Protein AF-A0AA48RCB7-F1 (afdb_monomer_lite)

Secondary structure (DSSP, 8-state):
--SEEEEEETTEEEEEEEE-SS-GGG--EEEEESSGGGGGGTT-EESSHHHHHHHHHHHHHHHHHHTTTSSS---

pLDDT: mean 81.5, std 17.75, range [44.88, 96.94]

Foldseek 3Di:
DAQKDFADDPNDGQWMWGQADDDPPQQRTFTDGPDDLLCVRHRPTHNDVVVVNVSSVVSVVVVVVVVVPPPPPDD

Organism: NCBI:txid556182

Sequence (75 aa):
MSNAYVIEIDDVAVGVVVRQGEADGGRRYCFYAANAPFRSIEGKAFRTPDKARKAAIALMGKTSKSTRAETVLRH

Structure (mmCIF, N/CA/C/O backbone):
data_AF-A0AA48RCB7-F1
#
_entry.id   AF-A0AA48RCB7-F1
#
loop_
_atom_site.group_PDB
_atom_site.id
_atom_site.type_symbol
_atom_site.label_atom_id
_atom_site.label_alt_id
_atom_site.label_comp_id
_atom_site.label_asym_id
_atom_site.label_entity_id
_atom_site.label_seq_id
_atom_site.pdbx_PDB_ins_code
_atom_site.Cartn_x
_atom_site.Cartn_y
_atom_site.Cartn_z
_atom_site.occupancy
_atom_site.B_iso_or_equiv
_atom_site.auth_seq_id
_atom_site.auth_comp_id
_atom_site.auth_asym_id
_atom_site.auth_atom_id
_atom_site.pdbx_PDB_model_num
ATOM 1 N N . MET A 1 1 ? 2.343 -12.631 -16.066 1.00 53.28 1 MET A N 1
ATOM 2 C CA . MET A 1 1 ? 2.267 -12.497 -14.591 1.00 53.28 1 MET A CA 1
ATOM 3 C C . MET A 1 1 ? 1.428 -11.273 -14.274 1.00 53.28 1 MET A C 1
ATOM 5 O O . MET A 1 1 ? 1.598 -10.278 -14.967 1.00 53.28 1 MET A O 1
ATOM 9 N N . SER A 1 2 ? 0.510 -11.352 -13.304 1.00 59.25 2 SER A N 1
ATOM 10 C CA . SER A 1 2 ? -0.311 -10.199 -12.903 1.00 59.25 2 SER A CA 1
ATOM 11 C C . SER A 1 2 ? 0.585 -9.030 -12.488 1.00 59.25 2 SER A C 1
ATOM 13 O O . SER A 1 2 ? 1.486 -9.201 -11.668 1.00 59.25 2 SER A O 1
ATOM 15 N N . ASN A 1 3 ? 0.322 -7.850 -13.047 1.00 82.06 3 ASN A N 1
ATOM 16 C CA . ASN A 1 3 ? 0.986 -6.606 -12.669 1.00 82.06 3 ASN A CA 1
ATOM 17 C C . ASN A 1 3 ? 0.215 -5.863 -11.571 1.00 82.06 3 ASN A C 1
ATOM 19 O O . ASN A 1 3 ? 0.535 -4.714 -11.304 1.00 82.06 3 ASN A O 1
ATOM 23 N N . ALA A 1 4 ? -0.797 -6.476 -10.952 1.00 89.69 4 ALA A N 1
ATOM 24 C CA . ALA A 1 4 ? -1.637 -5.839 -9.946 1.00 89.69 4 ALA A CA 1
ATOM 25 C C . ALA A 1 4 ? -1.912 -6.771 -8.755 1.00 89.69 4 ALA A C 1
ATOM 27 O O . ALA A 1 4 ? -2.137 -7.971 -8.925 1.00 89.69 4 ALA A O 1
ATOM 28 N N . TYR A 1 5 ? -1.903 -6.203 -7.551 1.00 91.94 5 TYR A N 1
ATOM 29 C CA . TYR A 1 5 ? -2.152 -6.891 -6.285 1.00 91.94 5 TYR A CA 1
ATOM 30 C C . TYR A 1 5 ? -3.219 -6.127 -5.509 1.00 91.94 5 TYR A C 1
ATOM 32 O O . TYR A 1 5 ? -3.027 -4.946 -5.230 1.00 91.94 5 TYR A O 1
ATOM 40 N N . VAL A 1 6 ? -4.318 -6.775 -5.135 1.00 94.38 6 VAL A N 1
ATOM 41 C CA . VAL A 1 6 ? -5.284 -6.178 -4.204 1.00 94.38 6 VAL A CA 1
ATOM 42 C C . VAL A 1 6 ? -4.706 -6.258 -2.794 1.00 94.38 6 VAL A C 1
ATOM 44 O O . VAL A 1 6 ? -4.121 -7.272 -2.410 1.00 94.38 6 VAL A O 1
ATOM 47 N N . ILE A 1 7 ? -4.823 -5.171 -2.038 1.00 94.44 7 ILE A N 1
ATOM 48 C CA . ILE A 1 7 ? -4.477 -5.129 -0.623 1.00 94.44 7 ILE A CA 1
ATOM 49 C C . ILE A 1 7 ? -5.781 -5.109 0.165 1.00 94.44 7 ILE A C 1
ATOM 51 O O . ILE A 1 7 ? -6.575 -4.175 0.044 1.00 94.44 7 ILE A O 1
ATOM 55 N N . GLU A 1 8 ? -5.957 -6.130 0.994 1.00 93.56 8 GLU A N 1
ATOM 56 C CA . GLU A 1 8 ? -7.063 -6.263 1.937 1.00 93.56 8 GLU A CA 1
ATOM 57 C C . GLU A 1 8 ? -6.505 -6.247 3.360 1.00 93.56 8 GLU A C 1
ATOM 59 O O . GLU A 1 8 ? -5.433 -6.809 3.638 1.00 93.56 8 GLU A O 1
ATOM 64 N N . ILE A 1 9 ? -7.194 -5.543 4.255 1.00 90.12 9 ILE A N 1
ATOM 65 C CA . ILE A 1 9 ? -6.889 -5.528 5.683 1.00 90.12 9 ILE A CA 1
ATOM 66 C C . ILE A 1 9 ? -8.211 -5.567 6.444 1.00 90.12 9 ILE A C 1
ATOM 68 O O . ILE A 1 9 ? -9.092 -4.769 6.143 1.00 90.12 9 ILE A O 1
ATOM 72 N N . ASP A 1 10 ? -8.332 -6.492 7.400 1.00 88.44 10 ASP A N 1
ATOM 73 C CA . ASP A 1 10 ? -9.542 -6.712 8.207 1.00 88.44 10 ASP A CA 1
ATOM 74 C C . ASP A 1 10 ? -10.817 -6.793 7.343 1.00 88.44 10 ASP A C 1
ATOM 76 O O . ASP A 1 10 ? -11.788 -6.079 7.573 1.00 88.44 10 ASP A O 1
ATOM 80 N N . ASP A 1 11 ? -10.771 -7.619 6.291 1.00 87.06 11 ASP A N 1
ATOM 81 C CA . ASP A 1 11 ? -11.850 -7.844 5.311 1.00 87.06 11 ASP A CA 1
ATOM 82 C C . ASP A 1 11 ? -12.271 -6.612 4.484 1.00 87.06 11 ASP A C 1
ATOM 84 O O . ASP A 1 11 ? -13.260 -6.643 3.750 1.00 87.06 11 ASP A O 1
ATOM 88 N N . VAL A 1 12 ? -11.495 -5.525 4.538 1.00 88.62 12 VAL A N 1
ATOM 89 C CA . VAL A 1 12 ? -11.719 -4.318 3.737 1.00 88.62 12 VAL A CA 1
ATOM 90 C C . VAL A 1 12 ? -10.661 -4.202 2.646 1.00 88.62 12 VAL A C 1
ATOM 92 O O . VAL A 1 12 ? -9.459 -4.152 2.919 1.00 88.62 12 VAL A O 1
ATOM 95 N N . ALA A 1 13 ? -11.102 -4.068 1.392 1.00 93.38 13 ALA A N 1
ATOM 96 C CA . ALA A 1 13 ? -10.227 -3.678 0.292 1.00 93.38 13 ALA A CA 1
ATOM 97 C C . ALA A 1 13 ? -9.751 -2.230 0.496 1.00 93.38 13 ALA A C 1
ATOM 99 O O . ALA A 1 13 ? -10.532 -1.274 0.433 1.00 93.38 13 ALA A O 1
ATOM 100 N N . VAL A 1 14 ? -8.453 -2.062 0.754 1.00 95.06 14 VAL A N 1
ATOM 101 C CA . VAL A 1 14 ? -7.849 -0.749 1.039 1.00 95.06 14 VAL A CA 1
ATOM 102 C C . VAL A 1 14 ? -7.257 -0.100 -0.207 1.00 95.06 14 VAL A C 1
ATOM 104 O O . VAL A 1 14 ? -7.149 1.126 -0.283 1.00 95.06 14 VAL A O 1
ATOM 107 N N . GLY A 1 15 ? -6.900 -0.905 -1.207 1.00 96.25 15 GLY A N 1
ATOM 108 C CA . GLY A 1 15 ? -6.353 -0.423 -2.467 1.00 96.25 15 GLY A CA 1
ATOM 109 C C . GLY A 1 15 ? -5.770 -1.522 -3.343 1.00 96.25 15 GLY A C 1
ATOM 110 O O . GLY A 1 15 ? -5.783 -2.702 -2.995 1.00 96.25 15 GLY A O 1
ATOM 111 N N . VAL A 1 16 ? -5.220 -1.110 -4.478 1.00 96.56 16 VAL A N 1
ATOM 112 C CA . VAL A 1 16 ? -4.492 -1.958 -5.421 1.00 96.56 16 VAL A CA 1
ATOM 113 C C . VAL A 1 16 ? -3.061 -1.456 -5.564 1.00 96.56 16 VAL A C 1
ATOM 115 O O . VAL A 1 16 ? -2.794 -0.259 -5.601 1.00 96.56 16 VAL A O 1
ATOM 118 N N . VAL A 1 17 ? -2.113 -2.378 -5.650 1.00 95.62 17 VAL A N 1
ATOM 119 C CA . VAL A 1 17 ? -0.715 -2.098 -5.960 1.00 95.62 17 VAL A CA 1
ATOM 120 C C . VAL A 1 17 ? -0.439 -2.552 -7.377 1.00 95.62 17 VAL A C 1
ATOM 122 O O . VAL A 1 17 ? -0.557 -3.739 -7.667 1.00 95.62 17 VAL A O 1
ATOM 125 N N . VAL A 1 18 ? -0.017 -1.639 -8.243 1.00 93.44 18 VAL A N 1
ATOM 126 C CA . VAL A 1 18 ? 0.363 -1.951 -9.622 1.00 93.44 18 VAL A CA 1
ATOM 127 C C . VAL A 1 18 ? 1.880 -1.944 -9.748 1.00 93.44 18 VAL A C 1
ATOM 129 O O . VAL A 1 18 ? 2.548 -0.984 -9.358 1.00 93.44 18 VAL A O 1
ATOM 132 N N . ARG A 1 19 ? 2.438 -3.020 -10.303 1.00 90.62 19 ARG A N 1
ATOM 133 C CA . ARG A 1 19 ? 3.823 -3.071 -10.752 1.00 90.62 19 ARG A CA 1
ATOM 134 C C . ARG A 1 19 ? 3.950 -2.232 -12.025 1.00 90.62 19 ARG A C 1
ATOM 136 O O . ARG A 1 19 ? 3.585 -2.684 -13.105 1.00 90.62 19 ARG A O 1
ATOM 143 N N . GLN A 1 20 ? 4.488 -1.031 -11.875 1.00 85.94 20 GLN A N 1
ATOM 144 C CA . GLN A 1 20 ? 5.030 -0.243 -12.973 1.00 85.94 20 GLN A CA 1
ATOM 145 C C . GLN A 1 20 ? 6.263 -0.969 -13.537 1.00 85.94 20 GLN A C 1
ATOM 147 O O . GLN A 1 20 ? 6.897 -1.744 -12.818 1.00 85.94 20 GLN A O 1
ATOM 152 N N . GLY A 1 21 ? 6.544 -0.797 -14.828 1.00 78.81 21 GLY A N 1
ATOM 153 C CA . GLY A 1 21 ? 7.598 -1.514 -15.558 1.00 78.81 21 GLY A CA 1
ATOM 154 C C . GLY A 1 21 ? 9.025 -1.228 -15.065 1.00 78.81 21 GLY A C 1
ATOM 155 O O . GLY A 1 21 ? 9.351 -1.399 -13.890 1.00 78.81 21 GLY A O 1
ATOM 156 N N . GLU A 1 22 ? 9.916 -0.850 -15.978 1.00 69.12 22 GLU A N 1
ATOM 157 C CA . GLU A 1 22 ? 11.225 -0.292 -15.617 1.00 69.12 22 GLU A CA 1
ATOM 158 C C . GLU A 1 22 ? 10.976 0.973 -14.778 1.00 69.12 22 GLU A C 1
ATOM 160 O O . GLU A 1 22 ? 10.421 1.952 -15.270 1.00 69.12 22 GLU A O 1
ATOM 165 N N . ALA A 1 23 ? 11.294 0.926 -13.484 1.00 63.44 23 ALA A N 1
ATOM 166 C CA . ALA A 1 23 ? 11.176 2.066 -12.585 1.00 63.44 23 ALA A CA 1
ATOM 167 C C . ALA A 1 23 ? 12.551 2.350 -11.989 1.00 63.44 23 ALA A C 1
ATOM 169 O O . ALA A 1 23 ? 13.141 1.476 -11.335 1.00 63.44 23 ALA A O 1
ATOM 170 N N . ASP A 1 24 ? 13.033 3.573 -12.186 1.00 60.38 24 ASP A N 1
ATOM 171 C CA . ASP A 1 24 ? 14.328 4.013 -11.686 1.00 60.38 24 ASP A CA 1
ATOM 172 C C . ASP A 1 24 ? 14.436 3.804 -10.167 1.00 60.38 24 ASP A C 1
ATOM 174 O O . ASP A 1 24 ? 13.526 4.092 -9.381 1.00 60.38 24 ASP A O 1
ATOM 178 N N . GLY A 1 25 ? 15.557 3.229 -9.727 1.00 68.50 25 GLY A N 1
ATOM 179 C CA . GLY A 1 25 ? 15.833 3.012 -8.303 1.00 68.50 25 GLY A CA 1
ATOM 180 C C . GLY A 1 25 ? 15.013 1.899 -7.628 1.00 68.50 25 GLY A C 1
ATOM 181 O O . GLY A 1 25 ? 14.952 1.838 -6.392 1.00 68.50 25 GLY A O 1
ATOM 182 N N . GLY A 1 26 ? 14.376 1.008 -8.400 1.00 71.75 26 GLY A N 1
ATOM 183 C CA . GLY A 1 26 ? 13.764 -0.232 -7.900 1.00 71.75 26 GLY A CA 1
ATOM 184 C C . GLY A 1 26 ? 12.426 -0.058 -7.169 1.00 71.75 26 GLY A C 1
ATOM 185 O O . GLY A 1 26 ? 11.904 -1.017 -6.591 1.00 71.75 26 GLY A O 1
ATOM 186 N N . ARG A 1 27 ? 11.846 1.149 -7.176 1.00 76.31 27 ARG A N 1
ATOM 187 C CA . ARG A 1 27 ? 10.509 1.433 -6.625 1.00 76.31 27 ARG A CA 1
ATOM 188 C C . ARG A 1 27 ? 9.456 1.288 -7.714 1.00 76.31 27 ARG A C 1
ATOM 190 O O . ARG A 1 27 ? 8.961 2.264 -8.257 1.00 76.31 27 ARG A O 1
ATOM 197 N N . ARG A 1 28 ? 9.132 0.040 -8.026 1.00 88.50 28 ARG A N 1
ATOM 198 C CA . ARG A 1 28 ? 8.269 -0.315 -9.157 1.00 88.50 28 ARG A CA 1
ATOM 199 C C . ARG A 1 28 ? 6.812 -0.582 -8.793 1.00 88.50 28 ARG A C 1
ATOM 201 O O . ARG A 1 28 ? 6.062 -1.010 -9.649 1.00 88.50 28 ARG A O 1
ATOM 208 N N . TYR A 1 29 ? 6.405 -0.418 -7.537 1.00 92.06 29 TYR A N 1
ATOM 209 C CA . TYR A 1 29 ? 5.058 -0.787 -7.088 1.00 92.06 29 TYR A CA 1
ATOM 210 C C . TYR A 1 29 ? 4.288 0.445 -6.619 1.00 92.06 29 TYR A C 1
ATOM 212 O O . TYR A 1 29 ? 4.557 0.941 -5.528 1.00 92.06 29 TYR A O 1
ATOM 220 N N . CYS A 1 30 ? 3.347 0.938 -7.420 1.00 94.38 30 CYS A N 1
ATOM 221 C CA . CYS A 1 30 ? 2.528 2.104 -7.085 1.00 94.38 30 CYS A CA 1
ATOM 222 C C . CYS A 1 30 ? 1.223 1.681 -6.417 1.00 94.38 30 CYS A C 1
ATOM 224 O O . CYS A 1 30 ? 0.548 0.781 -6.911 1.00 94.38 30 CYS A O 1
ATOM 226 N N . PHE A 1 31 ? 0.881 2.321 -5.303 1.00 96.31 31 PHE A N 1
ATOM 227 C CA . PHE A 1 31 ? -0.371 2.084 -4.584 1.00 96.31 31 PHE A CA 1
ATOM 228 C C . PHE A 1 31 ? -1.478 3.026 -5.072 1.00 96.31 31 PHE A C 1
ATOM 230 O O . PHE A 1 31 ? -1.230 4.218 -5.224 1.00 96.31 31 PHE A O 1
ATOM 237 N N . TYR A 1 32 ? -2.690 2.505 -5.242 1.00 96.81 32 TYR A N 1
ATOM 238 C CA . TYR A 1 32 ? -3.907 3.257 -5.543 1.00 96.81 32 TYR A CA 1
ATOM 239 C C . TYR A 1 32 ? -4.977 2.890 -4.513 1.00 96.81 32 TYR A C 1
ATOM 241 O O . TYR A 1 32 ? -5.295 1.713 -4.333 1.00 96.81 32 TYR A O 1
ATOM 249 N N . ALA A 1 33 ? -5.49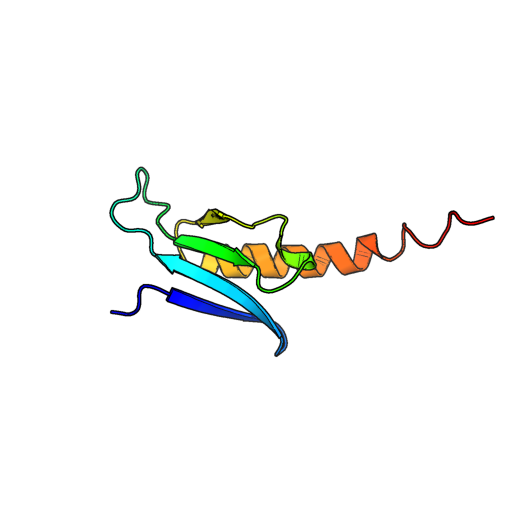4 3.880 -3.798 1.00 96.94 33 ALA A N 1
ATOM 250 C CA . ALA A 1 33 ? -6.425 3.724 -2.695 1.00 96.94 33 ALA A CA 1
ATOM 251 C C . ALA A 1 33 ? -7.831 3.384 -3.198 1.00 96.94 33 ALA A C 1
ATOM 253 O O . ALA A 1 33 ? -8.365 4.025 -4.101 1.00 96.94 33 ALA A O 1
ATOM 254 N N . ALA A 1 34 ? -8.473 2.421 -2.541 1.00 96.00 34 ALA A N 1
ATOM 255 C CA . ALA A 1 34 ? -9.877 2.100 -2.781 1.00 96.00 34 ALA A CA 1
ATOM 256 C C . ALA A 1 34 ? -10.830 3.017 -1.993 1.00 96.00 34 ALA A C 1
ATOM 258 O O . ALA A 1 34 ? -11.995 3.160 -2.353 1.00 96.00 34 ALA A O 1
ATOM 259 N N . ASN A 1 35 ? -10.357 3.647 -0.910 1.00 91.69 35 ASN A N 1
ATOM 260 C CA . ASN A 1 35 ? -11.180 4.498 -0.051 1.00 91.69 35 ASN A CA 1
ATOM 261 C C . ASN A 1 35 ? -10.391 5.675 0.564 1.00 91.69 35 ASN A C 1
ATOM 263 O O . ASN A 1 35 ? -9.158 5.711 0.555 1.00 91.69 35 ASN A O 1
ATOM 267 N N . ALA A 1 36 ? -11.124 6.679 1.061 1.00 91.12 36 ALA A N 1
ATOM 268 C CA . ALA A 1 36 ? -10.574 7.968 1.495 1.00 91.12 36 ALA A CA 1
ATOM 269 C C . ALA A 1 36 ? -9.473 7.886 2.580 1.00 91.12 36 ALA A C 1
ATOM 271 O O . ALA A 1 36 ? -8.463 8.576 2.415 1.00 91.12 36 ALA A O 1
ATOM 272 N N . PRO A 1 37 ? -9.583 7.041 3.627 1.00 91.00 37 PRO A N 1
ATOM 273 C CA .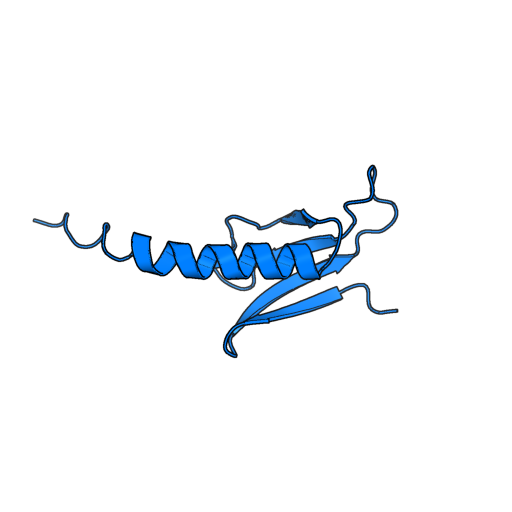 PRO A 1 37 ? -8.528 6.852 4.630 1.00 91.00 37 PRO A CA 1
ATOM 274 C C . PRO A 1 37 ? -7.121 6.572 4.077 1.00 91.00 37 PRO A C 1
ATOM 276 O O . PRO A 1 37 ? -6.129 6.985 4.683 1.00 91.00 37 PRO A O 1
ATOM 279 N N . PHE A 1 38 ? -7.010 5.912 2.918 1.00 93.88 38 PHE A N 1
ATOM 280 C CA . PHE A 1 38 ? -5.718 5.528 2.334 1.00 93.88 38 PHE A CA 1
ATOM 281 C C . PHE A 1 38 ? -5.194 6.509 1.278 1.00 93.88 38 PHE A C 1
ATOM 283 O O . PHE A 1 38 ? -4.070 6.344 0.804 1.00 93.88 38 PHE A O 1
ATOM 290 N N . ARG A 1 39 ? -5.937 7.579 0.952 1.00 93.69 39 ARG A N 1
ATOM 291 C CA . ARG A 1 39 ? -5.520 8.568 -0.064 1.00 93.69 39 ARG A CA 1
ATOM 292 C C . ARG A 1 39 ? -4.197 9.267 0.256 1.00 93.69 39 ARG A C 1
ATOM 294 O O . ARG A 1 39 ? -3.518 9.728 -0.650 1.00 93.69 39 ARG A O 1
ATOM 301 N N . SER A 1 40 ? -3.781 9.310 1.523 1.00 94.25 40 SER A N 1
ATOM 302 C CA . SER 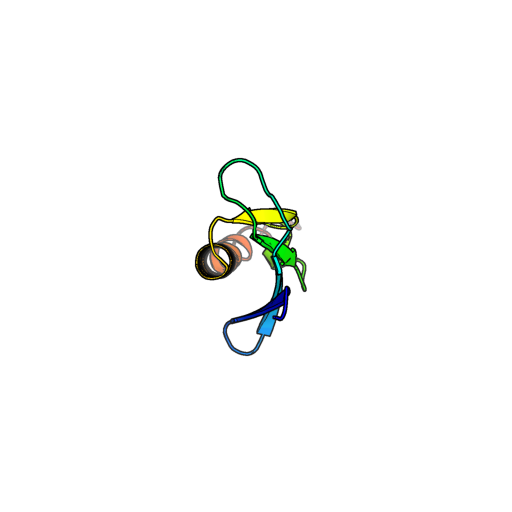A 1 40 ? -2.488 9.899 1.916 1.00 94.25 40 SER A CA 1
ATOM 303 C C . SER A 1 40 ? -1.259 9.142 1.382 1.00 94.25 40 SER A C 1
ATOM 305 O O . SER A 1 40 ? -0.147 9.670 1.431 1.00 94.25 40 SER A O 1
ATOM 307 N N . ILE A 1 41 ? -1.437 7.918 0.872 1.00 95.50 41 ILE A N 1
ATOM 308 C CA . ILE A 1 41 ? -0.395 7.138 0.183 1.00 95.50 41 ILE A CA 1
ATOM 309 C C . ILE A 1 41 ? -0.756 6.820 -1.278 1.00 95.50 41 ILE A C 1
ATOM 311 O O . ILE A 1 41 ? -0.080 5.996 -1.896 1.00 95.50 41 ILE A O 1
ATOM 315 N N . GLU A 1 42 ? -1.785 7.470 -1.829 1.00 96.38 42 GLU A N 1
ATOM 316 C CA . GLU A 1 42 ? -2.155 7.398 -3.249 1.00 96.38 42 GLU A CA 1
ATOM 317 C C . GLU A 1 42 ? -0.952 7.717 -4.149 1.00 96.38 42 GLU A C 1
ATOM 319 O O . GLU A 1 42 ? -0.194 8.653 -3.886 1.00 96.38 42 GLU A O 1
ATOM 324 N N . GLY A 1 43 ? -0.747 6.923 -5.199 1.00 94.25 43 GLY A N 1
ATOM 325 C CA . GLY A 1 43 ? 0.332 7.094 -6.174 1.00 94.25 43 GLY A CA 1
ATOM 326 C C . GLY A 1 43 ? 1.743 6.835 -5.632 1.00 94.25 43 GLY A C 1
ATOM 327 O O . GLY A 1 43 ? 2.716 6.915 -6.384 1.00 94.25 43 GLY A O 1
ATOM 328 N N . LYS A 1 44 ? 1.902 6.507 -4.343 1.00 95.06 44 LYS A N 1
ATOM 329 C CA . LYS A 1 44 ? 3.224 6.310 -3.744 1.00 95.06 44 LYS A CA 1
ATOM 330 C C . LYS A 1 44 ? 3.880 5.042 -4.287 1.00 95.06 44 LYS A C 1
ATOM 332 O O . LYS A 1 44 ? 3.292 3.962 -4.262 1.00 95.06 44 LYS A O 1
ATOM 337 N N . ALA A 1 45 ? 5.134 5.178 -4.716 1.00 94.00 45 ALA A N 1
ATOM 338 C CA . ALA A 1 45 ? 5.944 4.074 -5.209 1.00 94.00 45 ALA A CA 1
ATOM 339 C C . ALA A 1 45 ? 6.696 3.359 -4.072 1.00 94.00 45 ALA A C 1
ATOM 341 O O . ALA A 1 45 ? 7.383 3.972 -3.245 1.00 94.00 45 ALA A O 1
ATOM 342 N N . PHE A 1 46 ? 6.614 2.034 -4.068 1.00 93.25 46 PHE A N 1
ATOM 343 C CA . PHE A 1 46 ? 7.224 1.136 -3.098 1.00 93.25 46 PHE A CA 1
ATOM 344 C C . PHE A 1 46 ? 8.175 0.153 -3.785 1.00 93.25 46 PHE A C 1
ATOM 346 O O . PHE A 1 46 ? 8.054 -0.154 -4.971 1.00 93.25 46 PHE A O 1
ATOM 353 N N . ARG A 1 47 ? 9.138 -0.369 -3.016 1.00 91.38 47 ARG A N 1
ATOM 354 C CA . ARG A 1 47 ? 10.071 -1.410 -3.483 1.00 91.38 47 ARG A CA 1
ATOM 355 C C . ARG A 1 47 ? 9.424 -2.789 -3.590 1.00 91.38 47 ARG A C 1
ATOM 357 O O . ARG A 1 47 ? 9.873 -3.603 -4.384 1.00 91.38 47 ARG A O 1
ATOM 364 N N . THR A 1 48 ? 8.393 -3.055 -2.789 1.00 91.69 48 THR A N 1
ATOM 365 C CA . THR A 1 48 ? 7.645 -4.319 -2.773 1.00 91.69 48 THR A CA 1
ATOM 366 C C . THR A 1 48 ? 6.172 -4.059 -2.434 1.00 91.69 48 THR A C 1
ATOM 368 O O . THR A 1 48 ? 5.888 -3.075 -1.741 1.00 91.69 48 THR A O 1
ATOM 371 N N . PRO A 1 49 ? 5.237 -4.941 -2.839 1.00 92.62 49 PRO A N 1
ATOM 372 C CA . PRO A 1 49 ? 3.835 -4.856 -2.419 1.00 92.62 49 PRO A CA 1
ATOM 373 C C . PRO A 1 49 ? 3.662 -4.909 -0.891 1.00 92.62 49 PRO A C 1
ATOM 375 O O . PRO A 1 49 ? 2.854 -4.173 -0.334 1.00 92.62 49 PRO A O 1
ATOM 378 N N . ASP A 1 50 ? 4.485 -5.694 -0.184 1.00 94.06 50 ASP A N 1
ATOM 379 C CA . ASP A 1 50 ? 4.461 -5.777 1.287 1.00 94.06 50 ASP A CA 1
ATOM 380 C C . ASP A 1 50 ? 4.746 -4.425 1.967 1.00 94.06 50 ASP A C 1
ATOM 382 O O . ASP A 1 50 ? 4.117 -4.068 2.964 1.00 94.06 50 ASP A O 1
ATOM 386 N N . LYS A 1 51 ? 5.653 -3.614 1.404 1.00 95.38 51 LYS A N 1
ATOM 387 C CA . LYS A 1 51 ? 5.909 -2.259 1.917 1.00 95.38 51 LYS A CA 1
ATOM 388 C C . LYS A 1 51 ? 4.702 -1.337 1.728 1.00 95.38 51 LYS A C 1
ATOM 390 O O . LYS A 1 51 ? 4.460 -0.510 2.606 1.00 95.38 51 LYS A O 1
ATOM 395 N N . ALA A 1 52 ? 3.949 -1.497 0.640 1.00 95.00 52 ALA A N 1
ATOM 396 C CA . ALA A 1 52 ? 2.699 -0.770 0.431 1.00 95.00 52 ALA A CA 1
ATOM 397 C C . ALA A 1 52 ? 1.631 -1.202 1.453 1.00 95.00 52 ALA A C 1
ATOM 399 O O . ALA A 1 52 ? 1.041 -0.349 2.114 1.00 95.00 52 ALA A O 1
ATOM 400 N N . ARG A 1 53 ? 1.471 -2.516 1.688 1.00 95.19 53 ARG A N 1
ATOM 401 C CA . ARG A 1 53 ? 0.568 -3.056 2.724 1.00 95.19 53 ARG A CA 1
ATOM 402 C C . ARG A 1 53 ? 0.889 -2.506 4.113 1.00 95.19 53 ARG A C 1
ATOM 404 O O . ARG A 1 53 ? 0.001 -2.018 4.802 1.00 95.19 53 ARG A O 1
ATOM 411 N N . LYS A 1 54 ? 2.162 -2.526 4.520 1.00 95.50 54 LYS A N 1
ATOM 412 C CA . LYS A 1 54 ? 2.598 -1.975 5.817 1.00 95.50 54 LYS A CA 1
ATOM 413 C C . LYS A 1 54 ? 2.295 -0.482 5.953 1.00 95.50 54 LYS A C 1
ATOM 415 O O . LYS A 1 54 ? 1.919 -0.038 7.034 1.00 95.50 54 LYS A O 1
ATOM 420 N N . ALA A 1 55 ? 2.439 0.287 4.872 1.00 95.31 55 ALA A N 1
ATOM 421 C CA . ALA A 1 55 ? 2.074 1.700 4.869 1.00 95.31 55 ALA A CA 1
ATOM 422 C C . ALA A 1 55 ? 0.561 1.900 5.052 1.00 95.31 55 ALA A C 1
ATOM 424 O O . ALA A 1 55 ? 0.172 2.761 5.836 1.00 95.31 55 ALA A O 1
ATOM 425 N N . ALA A 1 56 ? -0.275 1.082 4.404 1.00 94.25 56 ALA A N 1
ATOM 426 C CA . ALA A 1 56 ? -1.726 1.111 4.591 1.00 94.25 56 ALA A CA 1
ATOM 427 C C . ALA A 1 56 ? -2.134 0.739 6.032 1.00 94.25 56 ALA A C 1
ATOM 429 O O . ALA A 1 56 ? -2.891 1.480 6.656 1.00 94.25 56 ALA A O 1
ATOM 430 N N . ILE A 1 57 ? -1.553 -0.320 6.616 1.00 94.31 57 ILE A N 1
ATOM 431 C CA . ILE A 1 57 ? -1.778 -0.699 8.029 1.00 94.31 57 ILE A CA 1
ATOM 432 C C . ILE A 1 57 ? -1.451 0.473 8.971 1.00 94.31 57 ILE A C 1
ATOM 434 O O . ILE A 1 57 ? -2.208 0.775 9.893 1.00 94.31 57 ILE A O 1
ATOM 438 N N . ALA A 1 58 ? -0.345 1.180 8.719 1.00 93.06 58 ALA A N 1
ATOM 439 C CA . ALA A 1 58 ? 0.062 2.320 9.538 1.00 93.06 58 ALA A CA 1
ATOM 440 C C . ALA A 1 58 ? -0.928 3.500 9.490 1.00 93.06 58 ALA A C 1
ATOM 442 O O . ALA A 1 58 ? -0.933 4.315 10.415 1.00 93.06 58 ALA A O 1
ATOM 443 N N . LEU A 1 59 ? -1.756 3.615 8.445 1.00 89.94 59 LEU A N 1
ATOM 444 C CA . LEU A 1 59 ? -2.807 4.634 8.369 1.00 89.94 59 LEU A CA 1
ATOM 445 C C . LEU A 1 59 ? -4.017 4.278 9.233 1.00 89.94 59 LEU A C 1
ATOM 447 O O . LEU A 1 59 ? -4.557 5.170 9.881 1.00 89.94 59 LEU A O 1
ATOM 451 N N . MET A 1 60 ? -4.372 2.996 9.342 1.00 83.25 60 MET A N 1
ATOM 452 C CA . MET A 1 60 ? -5.476 2.553 10.206 1.00 83.25 60 MET A CA 1
ATOM 453 C C . MET A 1 60 ? -5.201 2.833 11.690 1.00 83.25 60 MET A C 1
ATOM 455 O O . MET A 1 60 ? -6.086 3.248 12.437 1.00 83.25 60 MET A O 1
ATOM 459 N N . GLY A 1 61 ? -3.941 2.698 12.116 1.00 73.06 61 GLY A N 1
ATOM 460 C CA . GLY A 1 61 ? -3.519 3.077 13.468 1.00 73.06 61 GLY A CA 1
ATOM 461 C C . GLY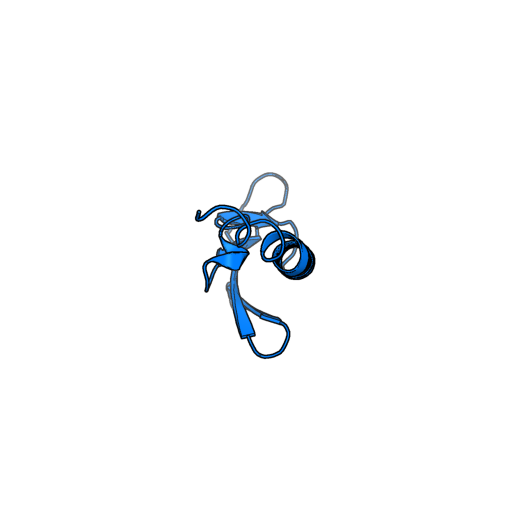 A 1 61 ? -3.538 4.591 13.738 1.00 73.06 61 GLY A C 1
ATOM 462 O O . GLY A 1 61 ? -3.481 5.004 14.897 1.00 73.06 61 GLY A O 1
ATOM 463 N N . LYS A 1 62 ? -3.601 5.428 12.691 1.00 65.38 62 LYS A N 1
ATOM 464 C CA . LYS A 1 62 ? -3.654 6.897 12.797 1.00 65.38 62 LYS A CA 1
ATOM 465 C C . LYS A 1 62 ? -5.082 7.435 12.746 1.00 65.38 62 LYS A C 1
ATOM 467 O O . LYS A 1 62 ? -5.381 8.380 13.475 1.00 65.38 62 LYS A O 1
ATOM 472 N N . THR A 1 63 ? -5.973 6.835 11.956 1.00 57.75 63 THR A N 1
ATOM 473 C CA . THR A 1 63 ? -7.391 7.232 11.904 1.00 57.75 63 THR A CA 1
ATOM 474 C C . THR A 1 63 ? -8.084 7.060 13.256 1.00 57.75 63 THR A C 1
ATOM 476 O O . THR A 1 63 ? -8.821 7.957 13.656 1.00 57.75 63 THR A O 1
ATOM 479 N N . SER A 1 64 ? -7.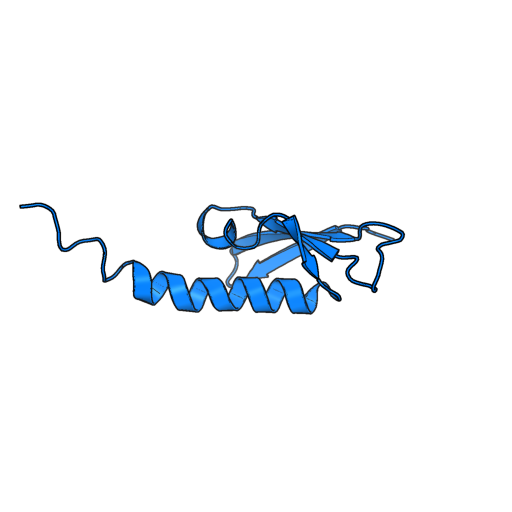759 6.019 14.035 1.00 54.47 64 SER A N 1
ATOM 480 C CA . SER A 1 64 ? -8.327 5.843 15.387 1.00 54.47 64 SER A CA 1
ATOM 481 C C . SER A 1 64 ? -7.944 6.953 16.381 1.00 54.47 64 SER A C 1
ATOM 483 O O . SER A 1 64 ? -8.673 7.202 17.341 1.00 54.47 64 SER A O 1
ATOM 485 N N . LYS A 1 65 ? -6.825 7.657 16.149 1.00 51.91 65 LYS A N 1
ATOM 486 C CA . LYS A 1 65 ? -6.396 8.806 16.964 1.00 51.91 65 LYS A CA 1
ATOM 487 C C . LYS A 1 65 ? -6.925 10.143 16.440 1.00 51.91 65 LYS A C 1
ATOM 489 O O . LYS A 1 65 ? -7.086 11.065 17.231 1.00 51.91 65 LYS A O 1
ATOM 494 N N . SER A 1 66 ? -7.216 10.247 15.142 1.00 48.72 66 SER A N 1
ATOM 495 C CA . SER A 1 66 ? -7.689 11.489 14.515 1.00 48.72 66 SER A CA 1
ATOM 496 C C . SER A 1 66 ? -9.187 11.724 14.733 1.00 48.72 66 SER A C 1
ATOM 498 O O . SER A 1 66 ? -9.593 12.856 14.976 1.00 48.72 66 SER A O 1
ATOM 500 N N . THR A 1 67 ? -10.018 10.674 14.749 1.00 46.41 67 THR A N 1
ATOM 501 C CA . THR A 1 67 ? -11.477 10.827 14.933 1.00 46.41 67 THR A CA 1
ATOM 502 C C . THR A 1 67 ? -11.866 11.305 16.340 1.00 46.41 67 THR A C 1
ATOM 504 O O . THR A 1 67 ? -12.953 11.837 16.525 1.00 46.41 67 THR A O 1
ATOM 507 N N . ARG A 1 68 ? -10.979 11.200 17.342 1.00 46.47 68 ARG A N 1
ATOM 508 C CA . ARG A 1 68 ? -11.225 11.766 18.683 1.00 46.47 68 ARG A CA 1
ATOM 509 C C . ARG A 1 68 ? -10.980 13.275 18.785 1.00 46.47 68 ARG A C 1
ATOM 511 O O . ARG A 1 68 ? -11.403 13.866 19.772 1.00 46.47 68 ARG A O 1
ATOM 518 N N . ALA A 1 69 ? -10.313 13.892 17.808 1.00 48.34 69 ALA A N 1
ATOM 519 C CA . ALA A 1 69 ? -9.932 15.304 17.873 1.00 48.34 69 ALA A CA 1
ATOM 520 C C . ALA A 1 69 ? -10.872 16.244 17.092 1.00 48.34 69 ALA A C 1
ATOM 522 O O . ALA A 1 69 ? -10.854 17.444 17.339 1.00 48.34 69 ALA A O 1
ATOM 523 N N . GLU A 1 70 ? -11.716 15.730 16.190 1.00 45.81 70 GLU A N 1
ATOM 524 C CA . GLU A 1 70 ? -12.496 16.571 15.260 1.00 45.81 70 GLU A CA 1
ATOM 525 C C . GLU A 1 70 ? -13.978 16.760 15.652 1.00 45.81 70 GLU A C 1
ATOM 527 O O . GLU A 1 70 ? -14.696 17.532 15.027 1.00 45.81 70 GLU A O 1
ATOM 532 N N . THR A 1 71 ? -14.455 16.121 16.728 1.00 45.38 71 THR A N 1
ATOM 533 C CA . THR A 1 71 ? -15.854 16.266 17.197 1.00 45.38 71 THR A CA 1
ATOM 534 C C . THR A 1 71 ? -16.049 17.368 18.255 1.00 45.38 71 THR A C 1
ATOM 536 O O . THR A 1 71 ? -17.178 17.640 18.642 1.00 45.38 71 THR A O 1
ATOM 539 N N . VAL A 1 72 ? -14.997 18.060 18.713 1.00 52.66 72 VAL A N 1
ATOM 540 C CA . VAL A 1 72 ? -15.096 18.987 19.870 1.00 52.66 72 VAL A CA 1
ATOM 541 C C . VAL A 1 72 ? -15.277 20.471 19.487 1.00 52.66 72 VAL A C 1
ATOM 543 O O . VAL A 1 72 ? -15.316 21.328 20.359 1.00 52.66 72 VAL A O 1
ATOM 546 N N . LEU A 1 73 ? -15.437 20.827 18.207 1.00 49.81 73 LEU A N 1
ATOM 547 C CA . LEU A 1 73 ? -15.581 22.235 17.789 1.00 49.81 73 LEU A CA 1
ATOM 548 C C . LEU A 1 73 ? -16.804 22.468 16.897 1.00 49.81 73 LEU A C 1
ATOM 550 O O . LEU A 1 73 ? -16.686 22.838 15.730 1.00 49.81 73 LEU A O 1
ATOM 554 N N . ARG A 1 74 ? -17.99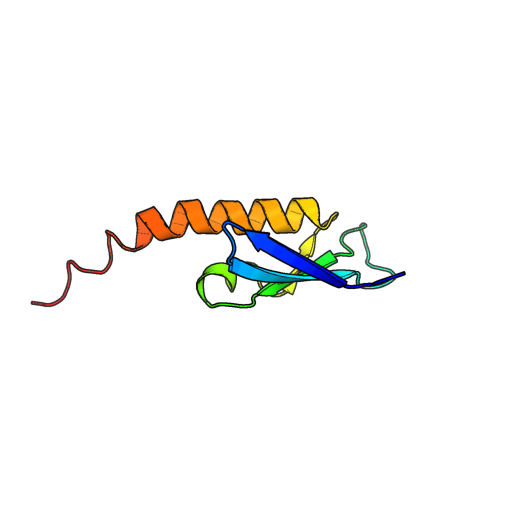5 22.274 17.468 1.00 47.66 74 ARG A N 1
ATOM 555 C CA . ARG A 1 74 ? -19.220 22.954 17.022 1.00 47.66 74 ARG A CA 1
ATOM 556 C C . ARG A 1 74 ? -20.046 23.359 18.243 1.00 47.66 74 ARG A C 1
ATOM 558 O O . ARG A 1 74 ? -20.861 22.574 18.717 1.00 47.66 74 ARG A O 1
ATOM 565 N N . HIS A 1 75 ? -19.802 24.572 18.728 1.00 44.88 75 HIS A N 1
ATOM 566 C CA . HIS A 1 75 ? -20.712 25.340 19.574 1.00 44.88 75 HIS A CA 1
ATOM 567 C C . HIS A 1 75 ? -20.828 26.742 18.990 1.00 44.88 75 HIS A C 1
ATOM 569 O O . HIS A 1 75 ? -19.764 27.302 18.641 1.00 44.88 75 HIS A O 1
#

Radius of gyration: 14.68 Å; chains: 1; bounding box: 36×38×36 Å